Protein AF-A0A3D0SKG3-F1 (afdb_monomer)

Foldseek 3Di:
DVVVVVVVVVVVVVVVVVVVVVVVVVVVVVVVVVVVVCVVVVPPPDPPDDVVVCVVVCVVVVD

Sequence (63 aa):
MAGTSLLALIDDIATVLDDVALMTKVAARKTAGVLGDDLALNAEQVSGIRAERELPVVWAVAK

Solvent-accessible surface area (backbone atoms only — not comparable to full-atom values): 3784 Å² total; per-residue (Å²): 124,68,67,60,56,53,52,51,53,51,50,55,51,50,55,55,49,51,54,50,50,53,53,48,54,52,49,52,56,52,50,52,50,52,54,49,48,51,60,67,61,65,66,65,79,79,72,89,73,62,64,87,72,45,53,66,55,53,56,64,70,76,105

pLDDT: mean 82.43, std 12.0, range [54.69, 96.62]

Radius of gyration: 23.91 Å; Cα contacts (8 Å, |Δi|>4): 1; chains: 1; bounding box: 50×18×63 Å

Secondary structure (DSSP, 8-state):
-HHHHHHHHHHHHHHHHHHHHHHHHHHHHHHHHHHHHHHHHTTTTT-S--GGGTHHHHHHH--

Mean predicted aligned error: 10.76 Å

Structure (mmCIF, N/CA/C/O backbone):
data_AF-A0A3D0SKG3-F1
#
_entry.id   AF-A0A3D0SKG3-F1
#
loop_
_atom_site.group_PDB
_atom_site.id
_atom_site.type_symbol
_atom_site.label_atom_id
_atom_site.label_alt_id
_atom_site.label_comp_id
_atom_site.label_asym_id
_atom_site.label_entity_id
_atom_site.label_seq_id
_atom_site.pdbx_PDB_ins_code
_atom_site.Cartn_x
_atom_site.Cartn_y
_atom_site.Cartn_z
_atom_site.occupancy
_atom_site.B_iso_or_equiv
_atom_site.auth_seq_id
_atom_site.auth_comp_id
_atom_site.auth_asym_id
_atom_site.auth_atom_id
_atom_site.pdbx_PDB_model_num
ATOM 1 N N . MET A 1 1 ? 24.740 2.207 -34.829 1.00 61.19 1 MET A N 1
ATOM 2 C CA . MET A 1 1 ? 23.555 2.672 -34.070 1.00 61.19 1 MET A CA 1
ATOM 3 C C . MET A 1 1 ? 23.194 1.719 -32.917 1.00 61.19 1 MET A C 1
ATOM 5 O O . MET A 1 1 ? 22.032 1.412 -32.722 1.00 61.19 1 MET A O 1
ATOM 9 N N . ALA A 1 2 ? 24.169 1.264 -32.116 1.00 69.75 2 ALA A N 1
ATOM 10 C CA . ALA A 1 2 ? 23.892 0.405 -30.951 1.00 69.75 2 ALA A CA 1
ATOM 11 C C . ALA A 1 2 ? 23.571 1.207 -29.670 1.00 69.75 2 ALA A C 1
ATOM 13 O O . ALA A 1 2 ? 22.844 0.740 -28.803 1.00 69.75 2 ALA A O 1
ATOM 14 N N . GLY A 1 3 ? 24.073 2.445 -29.560 1.00 79.56 3 GLY A N 1
ATOM 15 C CA . GLY A 1 3 ? 23.745 3.326 -28.433 1.00 79.56 3 GLY A CA 1
ATOM 16 C C . GLY A 1 3 ? 22.289 3.796 -28.448 1.00 79.56 3 GLY A C 1
ATOM 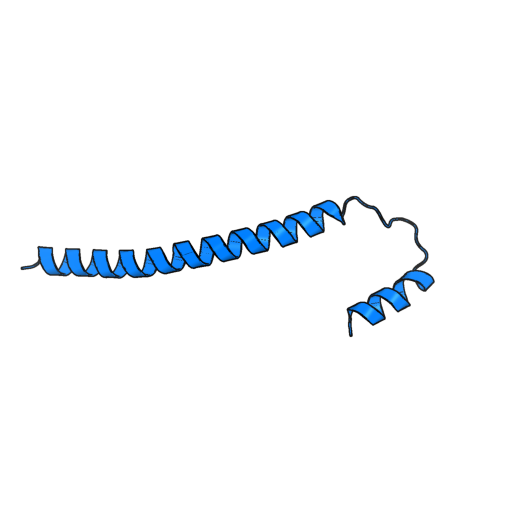17 O O . GLY A 1 3 ? 21.664 3.886 -27.404 1.00 79.56 3 GLY A O 1
ATOM 18 N N . THR A 1 4 ? 21.713 4.022 -29.631 1.00 86.56 4 THR A N 1
ATOM 19 C CA . THR A 1 4 ? 20.322 4.478 -29.778 1.00 86.56 4 THR A CA 1
ATOM 20 C C . THR A 1 4 ? 19.305 3.412 -29.373 1.00 86.56 4 THR A C 1
ATOM 22 O O . THR A 1 4 ? 18.292 3.753 -28.778 1.00 86.56 4 THR A O 1
ATOM 25 N N . SER A 1 5 ? 19.576 2.127 -29.633 1.00 85.75 5 SER A N 1
ATOM 26 C CA . SER A 1 5 ? 18.705 1.029 -29.186 1.00 85.75 5 SER A CA 1
ATOM 27 C C . SER A 1 5 ? 18.759 0.821 -27.674 1.00 85.75 5 SER A C 1
ATOM 29 O O . SER A 1 5 ? 17.743 0.508 -27.066 1.00 85.75 5 SER A O 1
ATOM 31 N N . LEU A 1 6 ? 19.930 1.016 -27.058 1.00 91.19 6 LEU A N 1
ATOM 32 C CA . LEU A 1 6 ? 20.064 0.961 -25.603 1.00 91.19 6 LEU A CA 1
ATOM 33 C C . LEU A 1 6 ? 19.318 2.121 -24.932 1.00 91.19 6 LEU A C 1
ATOM 35 O O . LEU A 1 6 ? 18.620 1.905 -23.950 1.00 91.19 6 LEU A O 1
ATOM 39 N N . LEU A 1 7 ? 19.445 3.337 -25.471 1.00 92.81 7 LEU A N 1
ATOM 40 C CA . LEU A 1 7 ? 18.755 4.510 -24.932 1.00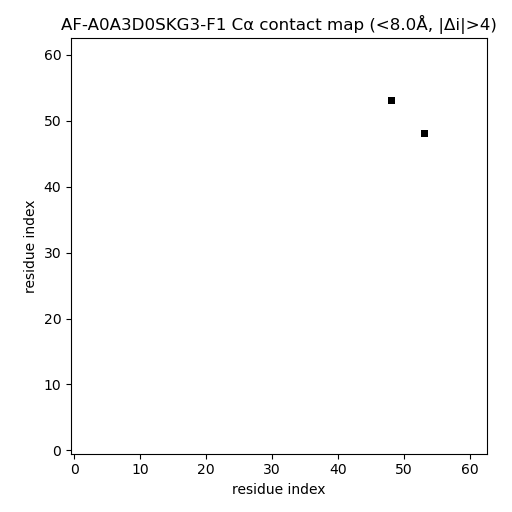 92.81 7 LEU A CA 1
ATOM 41 C C . LEU A 1 7 ? 17.232 4.396 -25.065 1.00 92.81 7 LEU A C 1
ATOM 43 O O . LEU A 1 7 ? 16.539 4.718 -24.111 1.00 92.81 7 LEU A O 1
ATOM 47 N N . ALA A 1 8 ? 16.724 3.876 -26.186 1.00 91.75 8 ALA A N 1
ATOM 48 C CA . ALA A 1 8 ? 15.293 3.612 -26.351 1.00 91.75 8 ALA A CA 1
ATOM 49 C C . ALA A 1 8 ? 14.769 2.596 -25.320 1.00 91.75 8 ALA A C 1
ATOM 51 O O . ALA A 1 8 ? 13.731 2.809 -24.712 1.00 91.75 8 ALA A O 1
ATOM 52 N N . LEU A 1 9 ? 15.530 1.531 -25.051 1.00 93.06 9 LEU A N 1
ATOM 53 C CA . LEU A 1 9 ? 15.152 0.536 -24.046 1.00 93.06 9 LEU A CA 1
ATOM 54 C C . LEU A 1 9 ? 15.148 1.113 -22.621 1.00 93.06 9 LEU A C 1
ATOM 56 O O . LEU A 1 9 ? 14.300 0.750 -21.811 1.00 93.06 9 LEU A O 1
ATOM 60 N N . ILE A 1 10 ? 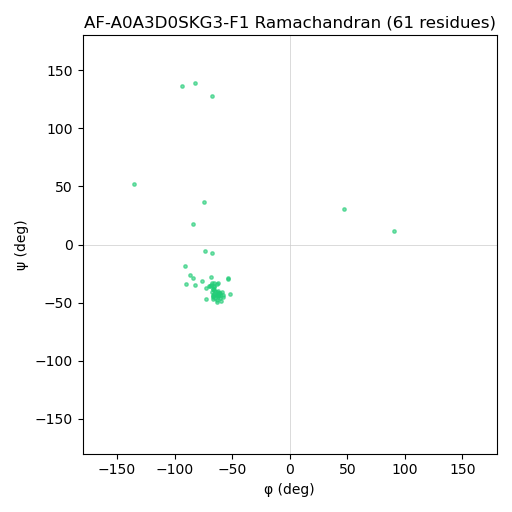16.082 2.014 -22.306 1.00 94.75 10 ILE A N 1
ATOM 61 C CA . ILE A 1 10 ? 16.088 2.726 -21.020 1.00 94.75 10 ILE A CA 1
ATOM 62 C C . ILE A 1 10 ? 14.877 3.665 -20.909 1.00 94.75 10 ILE A C 1
ATOM 64 O O . ILE A 1 10 ? 14.292 3.747 -19.833 1.00 94.75 10 ILE A O 1
ATOM 68 N N . ASP A 1 11 ? 14.486 4.331 -21.996 1.00 94.00 11 ASP A N 1
ATOM 69 C CA . ASP A 1 11 ? 13.320 5.226 -22.047 1.00 94.00 11 ASP A CA 1
ATOM 70 C C . ASP A 1 11 ? 11.997 4.466 -21.837 1.00 94.00 11 ASP A C 1
ATOM 72 O O . ASP A 1 11 ? 11.15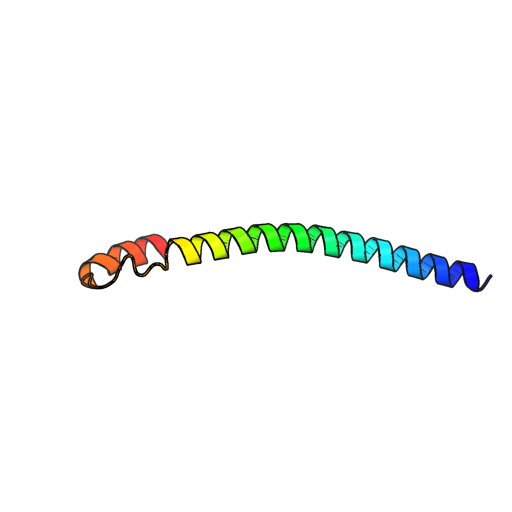8 4.861 -21.022 1.00 94.00 11 ASP A O 1
ATOM 76 N N . ASP A 1 12 ? 11.854 3.298 -22.471 1.00 93.56 12 ASP A N 1
ATOM 77 C CA . ASP A 1 12 ? 10.703 2.411 -22.270 1.00 93.56 12 ASP A CA 1
ATOM 78 C C . ASP A 1 12 ? 10.618 1.924 -20.812 1.00 93.56 12 ASP A C 1
ATOM 80 O O . ASP A 1 12 ? 9.546 1.926 -20.201 1.00 93.56 12 ASP A O 1
ATOM 84 N N . ILE A 1 13 ? 11.759 1.542 -20.221 1.00 95.38 13 ILE A N 1
ATOM 85 C CA . ILE A 1 13 ? 11.825 1.151 -18.806 1.00 95.38 13 ILE A CA 1
ATOM 86 C C . ILE A 1 13 ? 11.439 2.326 -17.904 1.00 95.38 13 ILE A C 1
ATOM 88 O O . ILE A 1 13 ? 10.663 2.135 -16.968 1.00 95.38 13 ILE A O 1
ATOM 92 N N . ALA A 1 14 ? 11.957 3.526 -18.169 1.00 95.31 14 ALA A N 1
ATOM 93 C CA . ALA A 1 14 ? 11.645 4.717 -17.385 1.00 95.31 14 ALA A CA 1
ATOM 94 C C . ALA A 1 14 ? 10.142 5.033 -17.421 1.00 95.31 14 ALA A C 1
ATOM 96 O O . ALA A 1 14 ? 9.547 5.276 -16.373 1.00 95.31 14 ALA A O 1
ATOM 97 N N . THR A 1 15 ? 9.515 4.91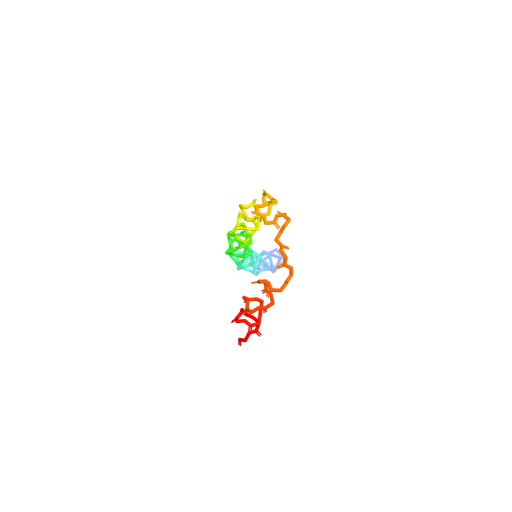0 -18.591 1.00 94.50 15 THR A N 1
ATOM 98 C CA . THR A 1 15 ? 8.072 5.122 -18.767 1.00 94.50 15 THR A CA 1
ATOM 99 C C . THR A 1 15 ? 7.246 4.155 -17.912 1.00 94.50 15 THR A C 1
ATOM 101 O O . THR A 1 15 ? 6.337 4.570 -17.196 1.00 94.50 15 THR A O 1
ATOM 104 N N . VAL A 1 16 ? 7.591 2.863 -17.912 1.00 96.19 16 VAL A N 1
ATOM 105 C CA . VAL A 1 16 ? 6.899 1.864 -17.075 1.00 96.19 16 VAL A CA 1
ATOM 106 C C . VAL A 1 16 ? 7.148 2.107 -15.581 1.00 96.19 16 VAL A C 1
ATOM 108 O O . VAL A 1 16 ? 6.243 1.929 -14.762 1.00 96.19 16 VAL A O 1
ATOM 111 N N . LEU A 1 17 ? 8.363 2.510 -15.201 1.00 96.62 17 LEU A N 1
ATOM 112 C CA . LEU A 1 17 ? 8.695 2.814 -13.807 1.00 96.62 17 LEU A CA 1
ATOM 113 C C . LEU A 1 17 ? 7.928 4.029 -13.277 1.00 96.62 17 LEU A C 1
ATOM 115 O O . LEU A 1 17 ? 7.526 4.012 -12.111 1.00 96.62 17 LEU A O 1
ATOM 119 N N . ASP A 1 18 ? 7.677 5.037 -14.111 1.00 95.88 18 ASP A N 1
ATOM 120 C CA . ASP A 1 18 ? 6.865 6.196 -13.735 1.00 95.88 18 ASP A CA 1
ATOM 121 C C . ASP A 1 18 ? 5.421 5.789 -13.401 1.00 95.88 18 ASP A C 1
ATOM 123 O O . ASP A 1 18 ? 4.891 6.187 -12.357 1.00 95.88 18 ASP A O 1
ATOM 127 N N . ASP A 1 19 ? 4.809 4.909 -14.197 1.00 95.12 19 ASP A N 1
ATOM 128 C CA . ASP A 1 19 ? 3.471 4.376 -13.911 1.00 95.12 19 ASP A CA 1
ATOM 129 C C . ASP A 1 19 ? 3.440 3.575 -12.599 1.00 95.12 19 ASP A C 1
ATOM 131 O O . ASP A 1 19 ? 2.544 3.753 -11.760 1.00 95.12 19 ASP A O 1
ATOM 135 N N . VAL A 1 20 ? 4.453 2.733 -12.365 1.00 95.81 20 VAL A N 1
ATOM 136 C CA . VAL A 1 20 ? 4.602 1.988 -11.104 1.00 95.81 20 VAL A CA 1
ATOM 137 C C . VAL A 1 20 ? 4.742 2.947 -9.923 1.00 95.81 20 VAL A C 1
ATOM 139 O O . VAL A 1 20 ? 4.103 2.739 -8.886 1.00 95.81 20 VAL A O 1
ATOM 142 N N . ALA A 1 21 ? 5.531 4.013 -10.056 1.00 95.12 21 ALA A N 1
ATOM 143 C CA . ALA A 1 21 ? 5.734 4.998 -9.001 1.00 95.12 21 ALA A CA 1
ATOM 144 C C . ALA A 1 21 ? 4.434 5.745 -8.659 1.00 95.12 21 ALA A C 1
ATOM 146 O O . ALA A 1 21 ? 4.100 5.901 -7.477 1.00 95.12 21 ALA A O 1
ATOM 147 N N . LEU A 1 22 ? 3.661 6.157 -9.668 1.00 95.94 22 LEU A N 1
ATOM 148 C CA . LEU A 1 22 ? 2.371 6.821 -9.472 1.00 95.94 22 LEU A CA 1
ATOM 149 C C . LEU A 1 22 ? 1.360 5.905 -8.775 1.00 95.94 22 LEU A C 1
ATOM 151 O O . LEU A 1 22 ? 0.749 6.305 -7.777 1.00 95.94 22 LEU A O 1
ATOM 155 N N . MET A 1 23 ? 1.224 4.663 -9.238 1.00 95.06 23 MET A N 1
ATOM 156 C CA . MET A 1 23 ? 0.296 3.696 -8.646 1.00 95.06 23 MET A CA 1
ATOM 157 C C . MET A 1 23 ? 0.706 3.309 -7.221 1.00 95.06 23 MET A C 1
ATOM 159 O O . MET A 1 23 ? -0.141 3.253 -6.325 1.00 95.06 23 MET A O 1
ATOM 163 N N . THR A 1 24 ? 2.007 3.148 -6.972 1.00 93.94 24 THR A N 1
ATOM 164 C CA . THR A 1 24 ? 2.553 2.873 -5.634 1.00 93.94 24 THR A CA 1
ATOM 165 C C . THR A 1 24 ? 2.287 4.030 -4.674 1.00 93.94 24 THR A C 1
ATOM 167 O O . THR A 1 24 ? 1.886 3.804 -3.534 1.00 93.94 24 THR A O 1
ATOM 170 N N . LYS A 1 25 ? 2.423 5.283 -5.122 1.00 92.38 25 LYS A N 1
ATOM 171 C CA . LYS A 1 25 ? 2.116 6.472 -4.309 1.00 92.38 25 LYS A CA 1
ATOM 172 C C . LYS A 1 25 ? 0.647 6.520 -3.889 1.00 92.38 25 LYS A C 1
ATOM 174 O O . LYS A 1 25 ? 0.341 6.870 -2.747 1.00 92.38 25 LYS A O 1
ATOM 179 N N . VAL A 1 26 ? -0.265 6.180 -4.799 1.00 93.50 26 VAL A N 1
ATOM 180 C CA . VAL A 1 26 ? -1.705 6.116 -4.506 1.00 93.50 26 VAL A CA 1
ATOM 181 C C . VAL A 1 26 ? -2.004 4.982 -3.528 1.00 93.50 26 VAL A C 1
ATOM 183 O O . VAL A 1 26 ? -2.724 5.203 -2.553 1.00 93.50 26 VAL A O 1
ATOM 186 N N . ALA A 1 27 ? -1.43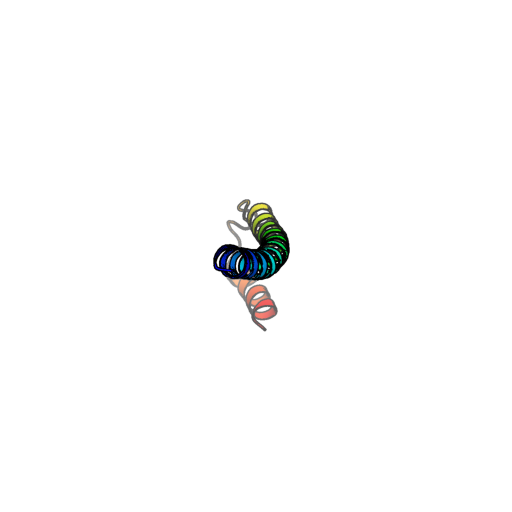0 3.798 -3.747 1.00 92.44 27 ALA A N 1
ATOM 187 C CA . ALA A 1 27 ? -1.578 2.659 -2.848 1.00 92.44 27 ALA A CA 1
ATOM 188 C C . ALA A 1 27 ? -1.064 2.986 -1.437 1.00 92.44 27 ALA A C 1
ATOM 190 O O . ALA A 1 27 ? -1.807 2.830 -0.474 1.00 92.44 27 ALA A O 1
ATOM 191 N N . ALA A 1 28 ? 0.140 3.552 -1.317 1.00 92.81 28 ALA A N 1
ATOM 192 C CA . ALA A 1 28 ? 0.739 3.921 -0.036 1.00 92.81 28 ALA A CA 1
ATOM 193 C C . ALA A 1 28 ? -0.127 4.912 0.757 1.00 92.81 28 ALA A C 1
ATOM 195 O O . ALA A 1 28 ? -0.299 4.751 1.962 1.00 92.81 28 ALA A O 1
ATOM 196 N N . ARG A 1 29 ? -0.729 5.908 0.090 1.00 88.44 29 ARG A N 1
ATOM 197 C CA . ARG A 1 29 ? -1.667 6.842 0.738 1.00 88.44 29 ARG A CA 1
ATOM 198 C C . ARG A 1 29 ? -2.904 6.139 1.293 1.00 88.44 29 ARG A C 1
ATOM 200 O O . ARG A 1 29 ? -3.322 6.456 2.401 1.00 88.44 29 ARG A O 1
ATOM 207 N N . LYS A 1 30 ? -3.485 5.200 0.539 1.00 88.12 30 LYS A N 1
ATOM 208 C CA . LYS A 1 30 ? -4.650 4.424 0.996 1.00 88.12 30 LYS A CA 1
ATOM 209 C C . LYS A 1 30 ? -4.281 3.516 2.167 1.00 88.12 30 LYS A C 1
ATOM 211 O O . LYS A 1 30 ? -4.992 3.504 3.165 1.00 88.12 30 LYS A O 1
ATOM 216 N N . THR A 1 31 ? -3.145 2.829 2.077 1.00 87.56 31 THR A N 1
ATOM 217 C CA . THR A 1 31 ? -2.637 1.957 3.142 1.00 87.56 31 THR A CA 1
ATOM 218 C C . THR A 1 31 ? -2.333 2.737 4.418 1.00 87.56 31 THR A C 1
ATOM 220 O O . THR A 1 31 ? -2.678 2.277 5.497 1.00 87.56 31 THR A O 1
ATOM 223 N N . ALA A 1 32 ? -1.760 3.941 4.321 1.00 85.38 32 ALA A N 1
ATOM 224 C CA . ALA A 1 32 ? -1.537 4.800 5.484 1.00 85.38 32 ALA A CA 1
ATOM 225 C C . ALA A 1 32 ? -2.849 5.219 6.173 1.00 85.38 32 ALA A C 1
ATOM 227 O O . ALA A 1 32 ? -2.874 5.350 7.392 1.00 85.38 32 ALA A O 1
ATOM 228 N N . GLY A 1 33 ? -3.934 5.398 5.411 1.00 82.81 33 GLY A N 1
ATOM 229 C CA . GLY A 1 33 ? -5.264 5.673 5.961 1.00 82.81 33 GLY A CA 1
ATOM 230 C C . GLY A 1 33 ? -5.834 4.494 6.748 1.00 82.81 33 GLY A C 1
ATOM 231 O O . GLY A 1 33 ? -6.281 4.686 7.871 1.00 82.81 33 GLY A O 1
ATOM 232 N N . VAL A 1 34 ? -5.754 3.279 6.194 1.00 83.06 34 VAL A N 1
ATOM 233 C CA . VAL A 1 34 ? -6.210 2.050 6.874 1.00 83.06 34 VAL A CA 1
ATOM 234 C C . VAL A 1 34 ? -5.371 1.764 8.120 1.00 83.06 34 VAL A C 1
ATOM 236 O O . VAL A 1 34 ? -5.924 1.539 9.185 1.00 83.06 34 VAL A O 1
ATOM 239 N N . LEU A 1 35 ? -4.040 1.861 8.028 1.00 78.06 35 LEU A N 1
ATOM 240 C CA . LEU A 1 35 ? -3.165 1.685 9.192 1.00 78.06 35 LEU A CA 1
ATOM 241 C C . LEU A 1 35 ? -3.403 2.760 10.263 1.00 78.06 35 LEU A C 1
ATOM 243 O O . LEU A 1 35 ? -3.274 2.478 11.449 1.00 78.06 35 LEU A O 1
ATOM 247 N N . GLY A 1 36 ? -3.731 3.992 9.863 1.00 81.38 36 GLY A N 1
ATOM 248 C CA . GLY A 1 36 ? -4.098 5.059 10.792 1.00 81.38 36 GLY A CA 1
ATOM 249 C C . GLY A 1 36 ? -5.423 4.793 11.508 1.00 81.38 36 GLY A C 1
ATOM 250 O O . GLY A 1 36 ? -5.510 5.034 12.709 1.00 81.38 36 GLY A O 1
ATOM 251 N N . ASP A 1 37 ? -6.420 4.275 10.791 1.00 78.44 37 ASP A N 1
ATOM 252 C CA . ASP A 1 37 ? -7.710 3.853 11.349 1.00 78.44 37 ASP A CA 1
ATOM 253 C C . ASP A 1 37 ? -7.532 2.693 12.338 1.00 78.44 37 ASP A C 1
ATOM 255 O O . ASP A 1 37 ? -7.936 2.799 13.496 1.00 78.44 37 ASP A O 1
ATOM 259 N N . ASP A 1 38 ? -6.802 1.649 11.936 1.00 75.62 38 ASP A N 1
ATOM 260 C CA . ASP A 1 38 ? -6.480 0.512 12.798 1.00 75.62 38 ASP A CA 1
ATOM 261 C C . ASP A 1 38 ? -5.729 0.964 14.057 1.00 75.62 38 ASP A C 1
ATOM 263 O O . ASP A 1 38 ? -6.081 0.557 15.157 1.00 75.62 38 ASP A O 1
ATOM 267 N N . LEU A 1 39 ? -4.726 1.843 13.952 1.00 70.00 39 LEU A N 1
ATOM 268 C CA . LEU A 1 39 ? -4.007 2.359 15.126 1.00 70.00 39 LEU A CA 1
ATOM 269 C C . LEU A 1 39 ? -4.881 3.249 16.028 1.00 70.00 39 LEU A C 1
ATOM 271 O O . LEU A 1 39 ? -4.685 3.243 17.243 1.00 70.00 39 LEU A O 1
ATOM 275 N N . ALA A 1 40 ? -5.827 4.008 15.467 1.00 66.69 40 ALA A N 1
ATOM 276 C CA . ALA A 1 40 ? -6.752 4.839 16.238 1.00 66.69 40 ALA A CA 1
ATOM 277 C C . ALA A 1 40 ? -7.814 4.002 16.974 1.00 66.69 40 ALA A C 1
ATOM 279 O O . ALA A 1 40 ? -8.166 4.323 18.109 1.00 66.69 40 ALA A O 1
ATOM 280 N N . LEU A 1 41 ? -8.301 2.927 16.349 1.00 62.84 41 LEU A N 1
ATOM 281 C CA . LEU A 1 41 ? -9.316 2.030 16.906 1.00 62.84 41 LEU A CA 1
ATOM 282 C C . LEU A 1 41 ? -8.724 0.946 17.825 1.00 62.84 41 LEU A C 1
ATOM 284 O O . LEU A 1 41 ? -9.378 0.524 18.778 1.00 62.84 41 LEU A O 1
ATOM 288 N N . ASN A 1 42 ? -7.479 0.519 17.599 1.00 61.00 42 ASN A N 1
ATOM 289 C CA . ASN A 1 42 ? -6.814 -0.557 18.348 1.00 61.00 42 ASN A CA 1
ATOM 290 C C . ASN A 1 42 ? -6.158 -0.086 19.666 1.00 61.00 42 ASN A C 1
ATOM 292 O O . ASN A 1 42 ? -5.344 -0.796 20.252 1.00 61.00 42 ASN A O 1
ATOM 296 N N . ALA A 1 43 ? -6.530 1.093 20.179 1.00 59.62 43 ALA A N 1
ATOM 297 C CA . ALA A 1 43 ? -6.129 1.600 21.497 1.00 59.62 43 ALA A CA 1
ATOM 298 C C . ALA A 1 43 ? -6.861 0.894 22.667 1.00 59.62 43 ALA A C 1
ATOM 300 O O . ALA A 1 43 ? -7.248 1.542 23.639 1.00 59.62 43 ALA A O 1
ATOM 301 N N . GLU A 1 44 ? -7.111 -0.417 22.549 1.00 59.16 44 GLU A N 1
ATOM 302 C CA . GLU A 1 44 ? -7.881 -1.245 23.496 1.00 59.16 44 GLU A CA 1
ATOM 303 C C . GLU A 1 44 ? -9.224 -0.634 23.951 1.00 59.16 44 GLU A C 1
ATOM 305 O O . GLU A 1 44 ? -9.703 -0.889 25.057 1.00 59.16 44 GLU A O 1
ATOM 310 N N . GLN A 1 45 ? -9.882 0.163 23.102 1.00 59.50 45 GLN A N 1
ATOM 311 C CA . GLN A 1 45 ? -11.074 0.925 23.498 1.00 59.50 45 GLN A CA 1
ATOM 312 C C . GLN A 1 45 ? -12.303 0.054 23.821 1.00 59.50 45 GLN A C 1
ATOM 314 O O . GLN A 1 45 ? -13.318 0.566 24.295 1.00 59.50 45 GLN A O 1
ATOM 319 N N . VAL A 1 46 ? -12.219 -1.257 23.578 1.00 56.88 46 VAL A N 1
ATOM 320 C CA . VAL A 1 46 ? -13.315 -2.214 23.752 1.00 56.88 46 VAL A CA 1
ATOM 321 C C . VAL A 1 46 ? -12.828 -3.490 24.456 1.00 56.88 46 VAL A C 1
ATOM 323 O O . VAL A 1 46 ? -13.026 -4.600 23.976 1.00 56.88 46 VAL A O 1
ATOM 326 N N . SER A 1 47 ? -12.159 -3.364 25.605 1.00 65.12 47 SER A N 1
ATOM 327 C CA . SER A 1 47 ? -11.909 -4.508 26.495 1.00 65.12 47 SER A CA 1
ATOM 328 C C . SER A 1 47 ? -13.007 -4.611 27.570 1.00 65.12 47 SER A C 1
ATOM 330 O O . SER A 1 47 ? -13.453 -3.616 28.138 1.00 65.12 47 SER A O 1
ATOM 332 N N . GLY A 1 48 ? -13.502 -5.828 27.837 1.00 70.12 48 GLY A N 1
ATOM 333 C CA . GLY A 1 48 ? -14.468 -6.093 28.919 1.00 70.12 48 GLY A CA 1
ATOM 334 C C . GLY A 1 48 ? -15.964 -5.993 28.568 1.00 70.12 48 GLY A C 1
ATOM 335 O O . GLY A 1 48 ? -16.798 -6.031 29.477 1.00 70.12 48 GLY A O 1
ATOM 336 N N . ILE A 1 49 ? -16.343 -5.901 27.288 1.00 71.06 49 ILE A N 1
ATOM 337 C CA . ILE A 1 49 ? -17.755 -5.966 26.867 1.00 71.06 49 ILE A CA 1
ATOM 338 C C . ILE A 1 49 ? -18.217 -7.430 26.764 1.00 71.06 49 ILE A C 1
ATOM 340 O O . ILE A 1 49 ? -17.499 -8.307 26.297 1.00 71.06 49 ILE A O 1
ATOM 344 N N . ARG A 1 50 ? -19.442 -7.719 27.229 1.00 79.69 50 ARG A N 1
ATOM 345 C CA . ARG A 1 50 ? -20.055 -9.051 27.087 1.00 79.69 50 ARG A CA 1
ATOM 346 C C . ARG A 1 50 ? -20.359 -9.343 25.614 1.00 79.69 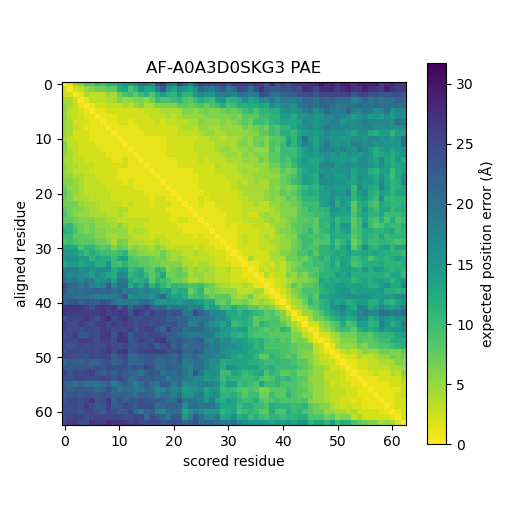50 ARG A C 1
ATOM 348 O O . ARG A 1 50 ? -21.087 -8.572 24.988 1.00 79.69 50 ARG A O 1
ATOM 355 N N . ALA A 1 51 ? -19.902 -10.495 25.116 1.00 75.06 51 ALA A N 1
ATOM 356 C CA . ALA A 1 51 ? -20.052 -10.930 23.720 1.00 75.06 51 ALA A CA 1
ATOM 357 C C . ALA A 1 51 ? -21.507 -10.904 23.203 1.00 75.06 51 ALA A C 1
ATOM 359 O O . ALA A 1 51 ? -21.749 -10.624 22.030 1.00 75.06 51 ALA A O 1
ATOM 360 N N . GLU A 1 52 ? -22.496 -11.103 24.083 1.00 83.00 52 GLU A N 1
ATOM 361 C CA . GLU A 1 52 ? -23.933 -10.998 23.765 1.00 83.00 52 GLU A CA 1
ATOM 362 C C . GLU A 1 52 ? -24.317 -9.653 23.123 1.00 83.00 52 GLU A C 1
ATOM 364 O O . GLU A 1 52 ? -25.282 -9.574 22.364 1.00 83.00 52 GLU A O 1
ATOM 369 N N . ARG A 1 53 ? -23.580 -8.582 23.447 1.00 77.88 53 ARG A N 1
ATOM 370 C CA . ARG A 1 53 ? -23.833 -7.222 22.955 1.00 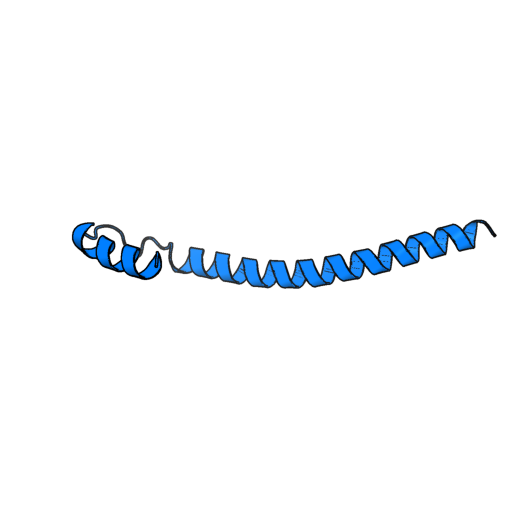77.88 53 ARG A CA 1
ATOM 371 C C . ARG A 1 53 ? -23.079 -6.902 21.663 1.00 77.88 53 ARG A C 1
ATOM 373 O O . ARG A 1 53 ? -23.476 -5.966 20.976 1.00 77.88 53 ARG A O 1
ATOM 380 N N . GLU A 1 54 ? -22.037 -7.664 21.333 1.00 79.56 54 GLU A N 1
ATOM 381 C CA . GLU A 1 54 ? -21.204 -7.462 20.137 1.00 79.56 54 GLU A CA 1
ATOM 382 C C . GLU A 1 54 ? -21.724 -8.241 18.926 1.00 79.56 54 GLU A C 1
ATOM 384 O O . GLU A 1 54 ? -21.674 -7.739 17.804 1.00 79.56 54 GLU A O 1
ATOM 389 N N . LEU A 1 55 ? -22.295 -9.431 19.147 1.00 84.25 55 LEU A N 1
ATOM 390 C CA . LEU A 1 55 ? -22.807 -10.299 18.079 1.00 84.25 55 LEU A CA 1
ATOM 391 C C . LEU A 1 55 ? -23.770 -9.592 17.100 1.00 84.25 55 LEU A C 1
ATOM 393 O O . LEU A 1 55 ? -23.599 -9.773 15.894 1.00 84.25 55 LEU A O 1
ATOM 397 N N . PRO A 1 56 ? -24.732 -8.750 17.539 1.00 85.06 56 PRO A N 1
ATOM 398 C CA . PRO A 1 56 ? -25.605 -8.025 16.613 1.00 85.06 56 P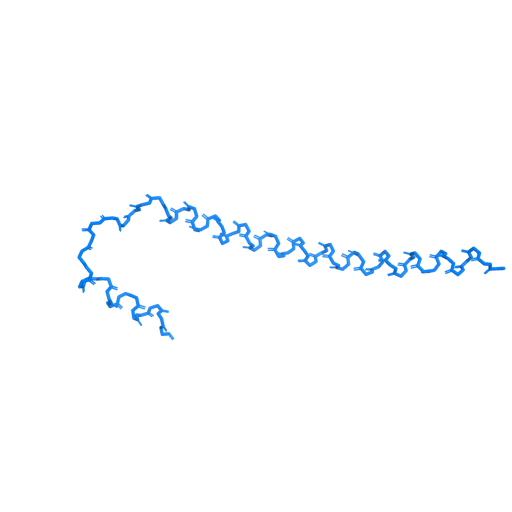RO A CA 1
ATOM 399 C C . PRO A 1 56 ? -24.863 -7.000 15.747 1.00 85.06 56 PRO A C 1
ATOM 401 O O . PRO A 1 56 ? -25.238 -6.785 14.596 1.00 85.06 56 PRO A O 1
ATOM 404 N N . VAL A 1 57 ? -23.815 -6.373 16.288 1.00 81.56 57 VAL A N 1
ATOM 405 C CA . VAL A 1 57 ? -23.007 -5.371 15.579 1.00 81.56 57 VAL A CA 1
ATOM 406 C C . VAL A 1 57 ? -22.131 -6.053 14.534 1.00 81.56 57 VAL A C 1
ATOM 408 O O . VAL A 1 57 ? -22.139 -5.647 13.375 1.00 81.56 57 VAL A O 1
ATOM 411 N N . VAL A 1 58 ? -21.449 -7.140 14.907 1.00 80.69 58 VAL A N 1
ATOM 412 C CA . VAL A 1 58 ? -20.639 -7.943 13.976 1.00 80.69 58 VAL A CA 1
ATOM 413 C C . VAL A 1 58 ? -21.500 -8.466 12.827 1.00 80.69 58 VAL A C 1
ATOM 415 O O . VAL A 1 58 ? -21.102 -8.369 11.671 1.00 80.69 58 VAL A O 1
ATOM 418 N N . TRP A 1 59 ? -22.709 -8.955 13.117 1.00 88.06 59 TRP A N 1
ATOM 419 C CA . TRP A 1 59 ? -23.618 -9.461 12.086 1.00 88.06 59 TRP A CA 1
ATOM 420 C C . TRP A 1 59 ? -24.165 -8.365 11.158 1.00 88.06 59 TRP A C 1
ATOM 422 O O . TRP A 1 59 ? -24.482 -8.643 10.004 1.00 88.06 59 TRP A O 1
ATOM 432 N N . ALA A 1 60 ? -24.267 -7.123 11.641 1.00 82.44 60 ALA A N 1
ATOM 433 C CA . ALA A 1 60 ? -24.660 -5.975 10.828 1.00 82.44 60 ALA A CA 1
ATOM 434 C C . ALA A 1 60 ? -23.531 -5.482 9.907 1.00 82.44 60 ALA A C 1
ATOM 436 O O . ALA A 1 60 ? -23.827 -4.994 8.822 1.00 82.44 60 ALA A O 1
ATOM 437 N N . VAL A 1 61 ? -22.265 -5.617 10.323 1.00 79.19 61 VAL A N 1
ATOM 438 C CA . VAL A 1 61 ? -21.081 -5.257 9.515 1.00 79.19 61 VAL A CA 1
ATOM 439 C C . VAL A 1 61 ? -20.706 -6.362 8.526 1.00 79.19 61 VAL A C 1
ATOM 441 O O . VAL A 1 61 ? -20.261 -6.074 7.422 1.00 79.19 61 VAL A O 1
ATOM 444 N N . ALA A 1 62 ? -20.884 -7.629 8.904 1.00 81.12 62 ALA A N 1
ATOM 445 C CA . ALA A 1 62 ? -20.570 -8.778 8.055 1.00 81.12 62 ALA A CA 1
ATOM 446 C C . ALA A 1 62 ? -21.570 -8.999 6.898 1.00 81.12 62 ALA A C 1
ATOM 448 O O . ALA A 1 62 ? -21.354 -9.900 6.086 1.00 81.12 62 ALA A O 1
ATOM 449 N N . LYS A 1 63 ? -22.663 -8.225 6.840 1.00 54.69 63 LYS A N 1
ATOM 450 C CA . LYS A 1 63 ? -23.679 -8.265 5.781 1.00 54.69 63 LYS A CA 1
ATOM 451 C C . LYS A 1 63 ? -23.399 -7.218 4.709 1.00 54.69 63 LYS A C 1
ATOM 453 O O . LYS A 1 63 ? -23.571 -7.572 3.522 1.00 54.69 63 LYS A O 1
#